Protein AF-A0A8X6Y313-F1 (afdb_monomer_lite)

Foldseek 3Di:
DDDPDDDDPPDDDDPDDDQLQAQPPPRDGDPDFLAFPVRGTHDPVVVVVCVVVVQADPPPRDHRDDPDPPPPPPPDDDDDDDDDDDDDDDDD

pLDDT: mean 72.54, std 16.8, range [43.0, 93.38]

Radius of gyration: 28.09 Å; chains: 1; bounding box: 85×46×59 Å

Sequence (92 aa):
MTDESVQLENVEFVQSCPMQFRCRRCSSLDSSLNRARCGHGFCGRCVNMVRAARFQCPVDSRSVEKKEASMKKNDEWIGNDSQIMTEKKPQL

Secondary structure (DSSP, 8-state):
---------S----SS--GGGB-TTT--B-SS-EE-TTS-EE-HHHHHHHHHTTTB-TTT--B-----------------------------

Organism: NCBI:txid2747483

Structure (mmCIF, N/CA/C/O backbone):
data_AF-A0A8X6Y313-F1
#
_entry.id   AF-A0A8X6Y313-F1
#
loop_
_atom_site.group_PDB
_atom_site.id
_atom_site.type_symbol
_atom_site.label_atom_id
_atom_site.label_alt_id
_atom_site.label_comp_id
_atom_site.label_asym_id
_atom_site.label_entity_id
_atom_site.label_seq_id
_atom_site.pdbx_PDB_ins_code
_atom_site.Cartn_x
_atom_site.Cartn_y
_atom_site.Cartn_z
_atom_site.occupancy
_atom_site.B_iso_or_equiv
_atom_site.auth_seq_id
_atom_site.auth_comp_id
_atom_site.auth_asym_id
_atom_site.auth_atom_id
_atom_site.pdbx_PDB_model_num
ATOM 1 N N . MET A 1 1 ? 0.781 14.373 38.192 1.00 50.53 1 MET A N 1
ATOM 2 C CA . MET A 1 1 ? 0.776 13.583 36.947 1.00 50.53 1 MET A CA 1
ATOM 3 C C . MET A 1 1 ? -0.680 13.464 36.549 1.00 50.53 1 MET A C 1
ATOM 5 O O . MET A 1 1 ? -1.415 12.765 37.228 1.00 50.53 1 MET A O 1
ATOM 9 N N . THR A 1 2 ? -1.133 14.296 35.617 1.00 57.66 2 THR A N 1
ATOM 10 C CA . THR A 1 2 ? -2.528 14.318 35.166 1.00 57.66 2 THR A CA 1
ATOM 11 C C . THR A 1 2 ? -2.745 13.147 34.220 1.00 57.66 2 THR A C 1
ATOM 13 O O . THR A 1 2 ? -2.103 13.068 33.177 1.00 57.66 2 THR A O 1
ATOM 16 N N . ASP A 1 3 ? -3.592 12.218 34.645 1.00 63.41 3 ASP A N 1
ATOM 17 C CA . ASP A 1 3 ? -4.067 11.089 33.856 1.00 63.41 3 ASP A CA 1
ATOM 18 C C . ASP A 1 3 ? -5.036 11.632 32.794 1.00 63.41 3 ASP A C 1
ATOM 20 O O . ASP A 1 3 ? -6.197 11.925 33.080 1.00 63.41 3 ASP A O 1
ATOM 24 N N . GLU A 1 4 ? -4.531 11.892 31.586 1.00 70.75 4 GLU A N 1
ATOM 25 C CA . GLU A 1 4 ? -5.375 12.265 30.449 1.00 70.75 4 GLU A CA 1
ATOM 26 C C . GLU A 1 4 ? -6.094 11.015 29.935 1.00 70.75 4 GLU A C 1
ATOM 28 O O . GLU A 1 4 ? -5.603 10.271 29.084 1.00 70.75 4 GLU A O 1
ATOM 33 N N . SER A 1 5 ? -7.280 10.772 30.481 1.00 73.56 5 SER A N 1
ATOM 34 C CA . SER A 1 5 ? -8.197 9.742 30.009 1.00 73.56 5 SER A CA 1
ATOM 35 C C . SER A 1 5 ? -8.840 10.207 28.701 1.00 73.56 5 SER A C 1
ATOM 37 O O . SER A 1 5 ? -9.698 11.089 28.677 1.00 73.56 5 SER A O 1
ATOM 39 N N . VAL A 1 6 ? -8.415 9.615 27.583 1.00 76.62 6 VAL A N 1
ATOM 40 C CA . VAL A 1 6 ? -9.018 9.866 26.268 1.00 76.62 6 VAL A CA 1
ATOM 41 C C . VAL A 1 6 ? -10.424 9.257 26.250 1.00 76.62 6 VAL A C 1
ATOM 43 O O . VAL A 1 6 ? -10.574 8.037 26.182 1.00 76.62 6 VAL A O 1
ATOM 46 N N . GLN A 1 7 ? -11.461 10.097 26.303 1.00 75.94 7 GLN A N 1
ATOM 47 C CA . GLN A 1 7 ? -12.841 9.662 26.082 1.00 75.94 7 GLN A CA 1
ATOM 48 C C . GLN A 1 7 ? -13.087 9.520 24.575 1.00 75.94 7 GLN A C 1
ATOM 50 O O . GLN A 1 7 ? -13.159 10.503 23.841 1.00 75.94 7 GLN A O 1
ATOM 55 N N . LEU A 1 8 ? -13.153 8.275 24.100 1.00 76.75 8 LEU A N 1
ATOM 56 C CA . LEU A 1 8 ? -13.482 7.947 22.714 1.00 76.75 8 LEU A CA 1
ATOM 57 C C . LEU A 1 8 ? -15.003 7.810 22.578 1.00 76.75 8 LEU A C 1
ATOM 59 O O . LEU A 1 8 ? -15.574 6.766 22.888 1.00 76.75 8 LEU A O 1
ATOM 63 N N . GLU A 1 9 ? -15.656 8.870 22.114 1.00 80.94 9 GLU A N 1
ATOM 64 C CA . GLU A 1 9 ? -17.078 8.863 21.760 1.00 80.94 9 GLU A CA 1
ATOM 65 C C . GLU A 1 9 ? -17.253 8.394 20.299 1.00 80.94 9 GLU A C 1
ATOM 67 O O . GLU A 1 9 ? -16.464 8.760 19.428 1.00 80.94 9 GLU A O 1
ATOM 72 N N . ASN A 1 10 ? -18.296 7.604 20.009 1.00 80.56 10 ASN A N 1
ATOM 73 C CA . ASN A 1 10 ? -18.641 7.090 18.664 1.00 80.56 10 ASN A CA 1
ATOM 74 C C . ASN A 1 10 ? -17.667 6.058 18.057 1.00 80.56 10 ASN A C 1
ATOM 76 O O . ASN A 1 10 ? -17.353 6.100 16.866 1.00 80.56 10 ASN A O 1
ATOM 80 N N . VAL A 1 11 ? -17.200 5.102 18.862 1.00 79.75 11 VAL A N 1
ATOM 81 C CA . VAL A 1 11 ? -16.409 3.955 18.388 1.00 79.75 11 VAL A CA 1
ATOM 82 C C . VAL A 1 11 ? -17.283 2.716 18.264 1.00 79.75 11 VAL A C 1
ATOM 84 O O . VAL A 1 11 ? -17.936 2.306 19.220 1.00 79.75 11 VAL A O 1
ATOM 87 N N . GLU A 1 12 ? -17.230 2.076 17.101 1.00 83.44 12 GLU A N 1
ATOM 88 C CA . GLU A 1 12 ? -17.871 0.788 16.859 1.00 83.44 12 GLU A CA 1
ATOM 89 C C . GLU A 1 12 ? -16.818 -0.270 16.532 1.00 83.44 12 GLU A C 1
ATOM 91 O O . GLU A 1 12 ? -15.847 -0.023 15.807 1.00 83.44 12 GLU A O 1
ATOM 96 N N . PHE A 1 13 ? -17.016 -1.482 17.051 1.00 83.44 13 PHE A N 1
ATOM 97 C CA . PHE A 1 13 ? -16.206 -2.622 16.645 1.00 83.44 13 PHE A CA 1
ATOM 98 C C . PHE A 1 13 ? -16.554 -3.005 15.210 1.00 83.44 13 PHE A C 1
ATOM 100 O O . PHE A 1 13 ? -17.663 -3.443 14.908 1.00 83.44 13 PHE A O 1
ATOM 107 N N . VAL A 1 14 ? -15.578 -2.885 14.316 1.00 83.44 14 VAL A N 1
ATOM 108 C CA . VAL A 1 14 ? -15.725 -3.344 12.936 1.00 83.44 14 VAL A CA 1
ATOM 109 C C . VAL A 1 14 ? -15.479 -4.851 12.850 1.00 83.44 14 VAL A C 1
ATOM 111 O O . VAL A 1 14 ? -14.462 -5.350 13.327 1.00 83.44 14 VAL A O 1
ATOM 114 N N . GLN A 1 15 ? -16.380 -5.588 12.191 1.00 82.88 15 GLN A N 1
ATOM 115 C CA . GLN A 1 15 ? -16.210 -7.036 11.974 1.00 82.88 15 GLN A CA 1
ATOM 116 C C . GLN A 1 15 ? -15.015 -7.363 11.067 1.00 82.88 15 GLN A C 1
ATOM 118 O O . GLN A 1 15 ? -14.407 -8.426 11.171 1.00 82.88 15 GLN A O 1
ATOM 123 N N . SER A 1 16 ? -14.655 -6.440 10.172 1.00 85.25 16 SER A N 1
ATOM 124 C CA . SER A 1 16 ? -13.502 -6.578 9.287 1.00 85.25 16 SER A CA 1
ATOM 125 C C . SER A 1 16 ? -12.739 -5.267 9.200 1.00 85.25 16 SER A C 1
ATOM 127 O O . SER A 1 16 ? -13.334 -4.207 9.013 1.00 85.25 16 SER A O 1
ATOM 129 N N . CYS A 1 17 ? -11.412 -5.336 9.292 1.00 82.06 17 CYS A N 1
ATOM 130 C CA . CYS A 1 17 ? -1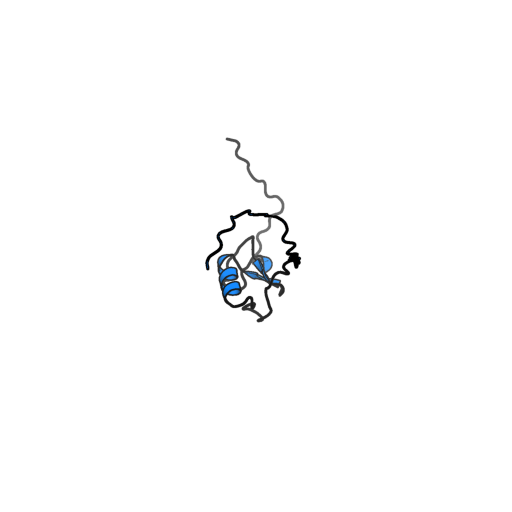0.586 -4.141 9.176 1.00 82.06 17 CYS A CA 1
ATOM 131 C C . CYS A 1 17 ? -10.599 -3.602 7.729 1.00 82.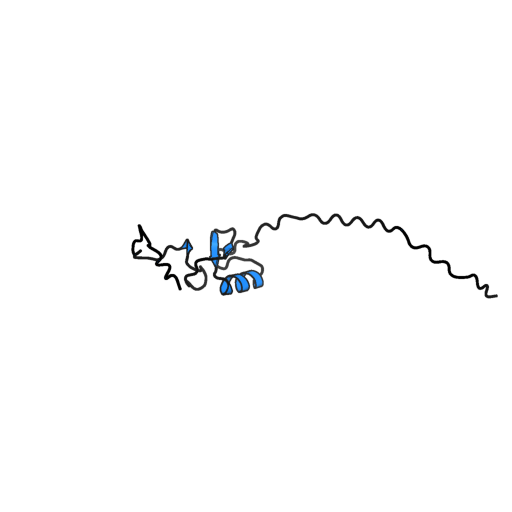06 17 CYS A C 1
ATOM 133 O O . CYS A 1 17 ? -10.267 -4.370 6.813 1.00 82.06 17 CYS A O 1
ATOM 135 N N . PRO A 1 18 ? -10.915 -2.307 7.513 1.00 84.50 18 PRO A N 1
ATOM 136 C CA . PRO A 1 18 ? -10.959 -1.709 6.185 1.00 84.50 18 PRO A CA 1
ATOM 137 C C . PRO A 1 18 ? -9.640 -1.861 5.423 1.00 84.50 18 PRO A C 1
ATOM 139 O O . PRO A 1 18 ? -8.547 -1.700 5.971 1.00 84.50 18 PRO A O 1
ATOM 142 N N . MET A 1 19 ? -9.733 -2.115 4.116 1.00 84.69 19 MET A N 1
ATOM 143 C CA . MET A 1 19 ? -8.558 -2.361 3.271 1.00 84.69 19 MET A CA 1
ATOM 144 C C . MET A 1 19 ? -7.589 -1.179 3.220 1.00 84.69 19 MET A C 1
ATOM 146 O O . MET A 1 19 ? -6.398 -1.372 2.987 1.00 84.69 19 MET A O 1
ATOM 150 N N . GLN A 1 20 ? -8.073 0.039 3.469 1.00 86.31 20 GLN A N 1
ATOM 151 C CA . GLN A 1 20 ? -7.239 1.236 3.501 1.00 86.31 20 GLN A CA 1
ATOM 152 C C . GLN A 1 20 ? -6.184 1.235 4.617 1.00 86.31 20 GLN A C 1
ATOM 154 O O . GLN A 1 20 ? -5.249 2.020 4.504 1.00 86.31 20 GLN A O 1
ATOM 159 N N . PHE A 1 21 ? -6.309 0.373 5.630 1.00 88.88 21 PHE A N 1
ATOM 160 C CA . PHE A 1 21 ? -5.350 0.218 6.732 1.00 88.88 21 PHE A CA 1
ATOM 161 C C . PHE A 1 21 ? -4.513 -1.063 6.618 1.00 88.88 21 PHE A C 1
ATOM 163 O O . PHE A 1 21 ? -3.663 -1.330 7.465 1.00 88.88 21 PHE A O 1
ATOM 170 N N . ARG A 1 22 ? -4.730 -1.866 5.565 1.00 92.56 22 ARG A N 1
ATOM 171 C CA . ARG A 1 22 ? -4.001 -3.116 5.323 1.00 92.56 22 ARG A CA 1
ATOM 172 C C . ARG A 1 22 ? -2.921 -2.960 4.264 1.00 92.56 22 ARG A C 1
ATOM 174 O O . ARG A 1 22 ? -3.178 -2.532 3.138 1.00 92.56 22 ARG A O 1
ATOM 181 N N . CYS A 1 23 ? -1.717 -3.413 4.593 1.00 92.69 23 CYS A N 1
ATOM 182 C CA . CYS A 1 23 ? -0.643 -3.554 3.620 1.00 92.69 23 CYS A CA 1
ATOM 183 C C . CYS A 1 23 ? -1.032 -4.573 2.538 1.00 92.69 23 CYS A C 1
ATOM 185 O O . CYS A 1 23 ? -1.345 -5.723 2.838 1.00 92.69 23 CYS A O 1
ATOM 187 N N . ARG A 1 24 ? -0.934 -4.193 1.261 1.00 91.12 24 ARG A N 1
ATOM 188 C CA . ARG A 1 24 ? -1.297 -5.070 0.131 1.00 91.12 24 ARG A CA 1
ATOM 189 C C . ARG A 1 24 ? -0.305 -6.200 -0.133 1.00 91.12 24 ARG A C 1
ATOM 191 O O . ARG A 1 24 ? -0.594 -7.076 -0.938 1.00 91.12 24 ARG A O 1
ATOM 198 N N . ARG A 1 25 ? 0.853 -6.184 0.532 1.00 89.56 25 ARG A N 1
ATOM 199 C CA . ARG A 1 25 ? 1.880 -7.223 0.397 1.00 89.56 25 ARG A CA 1
ATOM 200 C C . ARG A 1 25 ? 1.843 -8.254 1.522 1.00 89.56 25 ARG A C 1
ATOM 202 O O . ARG A 1 25 ? 1.932 -9.437 1.234 1.00 89.56 25 ARG A O 1
ATOM 209 N N . CYS A 1 26 ? 1.759 -7.814 2.777 1.00 92.44 26 CYS A N 1
ATOM 210 C CA . CYS A 1 26 ? 1.854 -8.696 3.949 1.00 92.44 26 CYS A CA 1
ATOM 211 C C . CYS A 1 26 ? 0.594 -8.713 4.826 1.00 92.44 26 CYS A C 1
ATOM 213 O O . CYS A 1 26 ? 0.603 -9.351 5.872 1.00 92.44 26 CYS A O 1
ATOM 215 N N . SER A 1 27 ? -0.467 -7.994 4.444 1.00 91.75 27 SER A N 1
ATOM 216 C CA . SER A 1 27 ? -1.732 -7.891 5.189 1.00 91.75 27 SER A CA 1
ATOM 217 C C . SER A 1 27 ? -1.632 -7.295 6.599 1.00 91.75 27 SER A C 1
ATOM 219 O O . SER A 1 27 ? -2.641 -7.252 7.301 1.00 91.75 27 SER A O 1
ATOM 221 N N . SER A 1 28 ? -0.459 -6.792 7.005 1.00 92.12 28 SER A N 1
ATOM 222 C CA . SER A 1 28 ? -0.274 -6.127 8.297 1.00 92.12 28 SER A CA 1
ATOM 223 C C . SER A 1 28 ? -1.101 -4.845 8.390 1.00 92.12 28 SER A C 1
ATOM 225 O O . SER A 1 28 ? -1.287 -4.147 7.386 1.00 92.12 28 SER A O 1
ATOM 227 N N . LEU A 1 29 ? -1.548 -4.530 9.605 1.00 90.38 29 LEU A N 1
ATOM 228 C CA . LEU A 1 29 ? -2.230 -3.280 9.922 1.00 90.38 29 LEU A CA 1
ATOM 229 C C . LEU A 1 29 ? -1.217 -2.184 10.224 1.00 90.38 29 LEU A C 1
ATOM 231 O O . LEU A 1 29 ? -0.253 -2.410 10.951 1.00 90.38 29 LEU A O 1
ATOM 235 N N . ASP A 1 30 ? -1.436 -1.014 9.642 1.00 88.56 30 ASP A N 1
ATOM 236 C CA . ASP A 1 30 ? -0.615 0.171 9.864 1.00 88.56 30 ASP A CA 1
ATOM 237 C C . ASP A 1 30 ? -1.499 1.408 9.667 1.00 88.56 30 ASP A C 1
ATOM 239 O O . ASP A 1 30 ? -2.258 1.490 8.694 1.00 88.56 30 ASP A O 1
ATOM 243 N N . SER A 1 31 ? -1.415 2.367 10.587 1.00 79.69 31 SER A N 1
ATOM 244 C CA . SER A 1 31 ? -2.131 3.642 10.478 1.00 79.69 31 SER A CA 1
ATOM 245 C C . SER A 1 31 ? -1.560 4.526 9.361 1.00 79.69 31 SER A C 1
ATOM 247 O O . SER A 1 31 ? -2.246 5.421 8.871 1.00 79.69 31 SER A O 1
ATOM 249 N N . SER A 1 32 ? -0.331 4.247 8.910 1.00 85.69 32 SER A N 1
ATOM 250 C CA . SER A 1 32 ? 0.457 5.088 8.006 1.00 85.69 32 SER A CA 1
ATOM 251 C C . SER A 1 32 ? 0.971 4.336 6.768 1.00 85.69 32 SER A C 1
ATOM 253 O O . SER A 1 32 ? 2.163 4.287 6.459 1.00 85.69 32 SER A O 1
ATOM 255 N N . LEU A 1 33 ? 0.059 3.745 5.991 1.00 90.69 33 LEU A N 1
ATOM 256 C CA . LEU A 1 33 ? 0.447 3.095 4.735 1.00 90.69 33 LEU A CA 1
ATOM 257 C C . LEU A 1 33 ? 0.992 4.090 3.700 1.00 90.69 33 LEU A C 1
ATOM 259 O O . LEU A 1 33 ? 0.373 5.102 3.369 1.00 90.69 33 LEU A O 1
ATOM 263 N N . ASN A 1 34 ? 2.106 3.718 3.074 1.00 89.25 34 ASN A N 1
ATOM 264 C CA . ASN A 1 34 ? 2.643 4.398 1.905 1.00 89.25 34 ASN A CA 1
ATOM 265 C C . ASN A 1 34 ? 1.831 3.984 0.674 1.00 89.25 34 ASN A C 1
ATOM 267 O O . ASN A 1 34 ? 1.898 2.828 0.246 1.00 89.25 34 ASN A O 1
ATOM 271 N N . ARG A 1 35 ? 1.058 4.913 0.105 1.00 86.19 35 ARG A N 1
ATOM 272 C CA . ARG A 1 35 ? 0.220 4.647 -1.071 1.00 86.19 35 ARG A CA 1
ATOM 273 C C . ARG A 1 35 ? 0.959 4.920 -2.375 1.00 86.19 35 ARG A C 1
ATOM 275 O O . ARG A 1 35 ? 1.499 6.004 -2.583 1.00 86.19 35 ARG A O 1
ATOM 282 N N . ALA A 1 36 ? 0.927 3.934 -3.261 1.00 82.38 36 ALA A N 1
ATOM 283 C CA . ALA A 1 36 ? 1.317 4.067 -4.655 1.00 82.38 36 ALA A CA 1
ATOM 284 C C . ALA A 1 36 ? 0.262 4.847 -5.459 1.00 82.38 36 ALA A C 1
ATOM 286 O O . ALA A 1 36 ? -0.900 4.926 -5.057 1.00 82.38 36 ALA A O 1
ATOM 287 N N . ARG A 1 37 ? 0.628 5.346 -6.651 1.00 78.88 37 ARG A N 1
ATOM 288 C CA . ARG A 1 37 ? -0.323 6.014 -7.565 1.00 78.88 37 ARG A CA 1
ATOM 289 C C . ARG A 1 37 ? -1.482 5.123 -8.004 1.00 78.88 37 ARG A C 1
ATOM 291 O O . ARG A 1 37 ? -2.558 5.628 -8.291 1.00 78.88 37 ARG A O 1
ATOM 298 N N . CYS A 1 38 ? -1.283 3.809 -8.030 1.00 83.19 38 CYS A N 1
ATOM 299 C CA . CYS A 1 38 ? -2.348 2.850 -8.307 1.00 83.19 38 CYS A CA 1
ATOM 300 C C . CYS A 1 38 ? -3.345 2.662 -7.149 1.00 83.19 38 CYS A C 1
ATOM 302 O O . CYS A 1 38 ? -4.271 1.870 -7.271 1.00 83.19 38 CYS A O 1
ATOM 304 N N . GLY A 1 39 ? -3.171 3.365 -6.024 1.00 84.75 39 GLY A N 1
ATOM 305 C CA . GLY A 1 39 ? -4.065 3.311 -4.862 1.00 84.75 39 GLY A CA 1
ATOM 306 C C . GLY A 1 39 ? -3.698 2.241 -3.828 1.00 84.75 39 GLY A C 1
ATOM 307 O O . GLY A 1 39 ? -4.237 2.246 -2.719 1.00 84.75 39 GLY A O 1
ATOM 308 N N . HIS A 1 40 ? -2.745 1.358 -4.140 1.00 89.31 40 HIS A N 1
ATOM 309 C CA . HIS A 1 40 ? -2.284 0.303 -3.238 1.00 89.31 40 HIS A CA 1
ATOM 310 C C . HIS A 1 40 ? -1.381 0.839 -2.117 1.00 89.31 40 HIS A C 1
ATOM 312 O O . HIS A 1 40 ? -0.410 1.549 -2.376 1.00 89.31 40 HIS A O 1
ATOM 318 N N . GLY A 1 41 ? -1.702 0.484 -0.867 1.00 90.69 41 GLY A N 1
ATOM 319 C CA . GLY A 1 41 ? -0.945 0.865 0.328 1.00 90.69 41 GLY A CA 1
ATOM 320 C C . GLY A 1 41 ? 0.027 -0.218 0.802 1.00 90.69 41 GLY A C 1
ATOM 321 O O . GLY A 1 41 ? -0.315 -1.403 0.825 1.00 90.69 41 GLY A O 1
ATOM 322 N N . PHE A 1 42 ? 1.224 0.193 1.225 1.00 92.44 42 PHE A N 1
ATOM 323 C CA . PHE A 1 42 ? 2.275 -0.679 1.758 1.00 92.44 42 PHE A CA 1
ATOM 324 C C . PHE A 1 42 ? 2.802 -0.149 3.096 1.00 92.44 42 PHE A C 1
ATOM 326 O O . PHE A 1 42 ? 2.992 1.057 3.253 1.00 92.44 42 PHE A O 1
ATOM 333 N N . CYS A 1 43 ? 3.069 -1.037 4.055 1.00 93.38 43 CYS A N 1
ATOM 334 C CA . CYS A 1 43 ? 3.723 -0.650 5.310 1.00 93.38 43 CYS A CA 1
ATOM 335 C C . CYS A 1 43 ? 5.178 -0.214 5.062 1.00 93.38 43 CYS A C 1
ATOM 337 O O . CYS A 1 43 ? 5.751 -0.509 4.006 1.00 93.38 43 CYS A O 1
ATOM 339 N N . GLY A 1 44 ? 5.799 0.446 6.045 1.00 89.69 44 GLY A N 1
ATOM 340 C CA . GLY A 1 44 ? 7.162 0.988 5.923 1.00 89.69 44 GLY A CA 1
ATOM 341 C C . GLY A 1 44 ? 8.218 -0.041 5.489 1.00 89.69 44 GLY A C 1
ATOM 342 O O . GLY A 1 44 ? 9.106 0.263 4.694 1.00 89.69 44 GLY A O 1
ATOM 343 N N . ARG A 1 45 ? 8.090 -1.301 5.923 1.00 90.69 45 ARG A N 1
ATOM 344 C CA . ARG A 1 45 ? 9.001 -2.378 5.502 1.00 90.69 45 ARG A CA 1
ATOM 345 C C . ARG A 1 45 ? 8.755 -2.810 4.053 1.00 90.69 45 ARG A C 1
ATOM 347 O O . ARG A 1 45 ? 9.699 -2.976 3.285 1.00 90.69 45 ARG A O 1
ATOM 354 N N . CYS A 1 46 ? 7.492 -2.978 3.661 1.00 90.75 46 CYS A N 1
ATOM 355 C CA . CYS A 1 46 ? 7.145 -3.445 2.319 1.00 90.75 46 CYS A CA 1
ATOM 356 C C . CYS A 1 46 ? 7.364 -2.386 1.241 1.00 90.75 46 CYS A C 1
ATOM 358 O O . CYS A 1 46 ? 7.774 -2.742 0.139 1.00 90.75 46 CYS A O 1
ATOM 360 N N . VAL A 1 47 ? 7.150 -1.102 1.541 1.00 88.44 47 VAL A N 1
ATOM 361 C CA . VAL A 1 47 ? 7.379 -0.038 0.554 1.00 88.44 47 VAL A CA 1
ATOM 362 C C . VAL A 1 47 ? 8.850 0.042 0.143 1.00 88.44 47 VAL A C 1
ATOM 364 O O . VAL A 1 47 ? 9.131 0.232 -1.035 1.00 88.44 47 VAL A O 1
ATOM 367 N N . ASN A 1 48 ? 9.793 -0.180 1.062 1.00 87.69 48 ASN A N 1
ATOM 368 C CA . ASN A 1 48 ? 11.221 -0.156 0.739 1.00 87.69 48 ASN A CA 1
ATOM 369 C C . ASN A 1 48 ? 11.608 -1.271 -0.243 1.00 87.69 48 ASN A C 1
ATOM 371 O O . ASN A 1 48 ? 12.370 -1.025 -1.174 1.00 87.69 48 ASN A O 1
ATOM 375 N N . MET A 1 49 ? 11.013 -2.461 -0.108 1.00 85.31 49 MET A N 1
ATOM 376 C CA . MET A 1 49 ? 11.203 -3.547 -1.077 1.00 85.31 49 MET A CA 1
ATOM 377 C C . MET A 1 49 ? 10.634 -3.190 -2.455 1.00 85.31 49 MET A C 1
ATOM 379 O O . MET A 1 49 ? 11.274 -3.434 -3.473 1.00 85.31 49 MET A O 1
ATOM 383 N N . VAL A 1 50 ? 9.451 -2.569 -2.494 1.00 81.38 50 VAL A N 1
ATOM 384 C CA . VAL A 1 50 ? 8.825 -2.116 -3.748 1.00 81.38 50 VAL A CA 1
ATOM 385 C C . VAL A 1 50 ? 9.677 -1.043 -4.438 1.00 81.38 50 VAL A C 1
ATOM 387 O O . VAL A 1 50 ? 9.851 -1.075 -5.654 1.00 81.38 50 VAL A O 1
ATOM 390 N N . ARG A 1 51 ? 10.255 -0.110 -3.672 1.00 81.31 51 ARG A N 1
ATOM 391 C CA . ARG A 1 51 ? 11.165 0.921 -4.196 1.00 81.31 51 ARG A CA 1
ATOM 392 C C . ARG A 1 51 ? 12.442 0.312 -4.774 1.00 81.31 51 ARG A C 1
ATOM 394 O O . ARG A 1 51 ? 12.833 0.681 -5.876 1.00 81.31 51 ARG A O 1
ATOM 401 N N . ALA A 1 52 ? 13.036 -0.664 -4.082 1.00 79.94 52 ALA A N 1
ATOM 402 C CA . ALA A 1 52 ? 14.210 -1.389 -4.571 1.00 79.94 52 ALA A CA 1
ATOM 403 C C . ALA A 1 52 ? 13.934 -2.134 -5.895 1.00 79.94 52 ALA A C 1
ATOM 405 O O . ALA A 1 52 ? 14.811 -2.226 -6.750 1.00 79.94 52 ALA A O 1
ATOM 406 N N . ALA A 1 53 ? 12.698 -2.592 -6.114 1.00 76.50 53 ALA A N 1
ATOM 407 C CA . ALA A 1 53 ? 12.253 -3.255 -7.340 1.00 76.50 53 ALA A CA 1
ATOM 408 C C . ALA A 1 53 ? 11.837 -2.283 -8.472 1.00 76.50 53 ALA A C 1
ATOM 410 O O . ALA A 1 53 ? 10.919 -2.578 -9.236 1.00 76.50 53 ALA A O 1
ATOM 411 N N . ARG A 1 54 ? 12.496 -1.120 -8.600 1.00 73.75 54 ARG A N 1
ATOM 412 C CA . ARG A 1 54 ? 12.212 -0.091 -9.630 1.00 73.75 54 ARG A CA 1
ATOM 413 C C . ARG A 1 54 ? 10.791 0.476 -9.584 1.00 73.75 54 ARG A C 1
ATOM 415 O O . ARG A 1 54 ? 10.202 0.770 -10.621 1.00 73.75 54 ARG A O 1
ATOM 422 N N . PHE A 1 55 ? 10.238 0.648 -8.385 1.00 71.88 55 PHE A N 1
ATOM 423 C CA . PHE A 1 55 ? 8.961 1.336 -8.194 1.00 71.88 55 PHE A CA 1
ATOM 424 C C . PHE A 1 55 ? 7.771 0.698 -8.939 1.00 71.88 55 PHE A C 1
ATOM 426 O O . PHE A 1 55 ? 6.818 1.399 -9.260 1.00 71.88 55 PHE A O 1
ATOM 433 N N . GLN A 1 56 ? 7.762 -0.611 -9.197 1.00 80.31 56 GLN A N 1
ATOM 434 C CA . GLN A 1 56 ? 6.570 -1.283 -9.728 1.00 80.31 56 GLN A CA 1
ATOM 435 C C . GLN A 1 56 ? 5.724 -1.870 -8.603 1.00 80.31 56 GLN A C 1
ATOM 437 O O . GLN A 1 56 ? 6.218 -2.588 -7.734 1.00 80.31 56 GLN A O 1
ATOM 442 N N . CYS A 1 57 ? 4.427 -1.578 -8.620 1.00 82.81 57 CYS A N 1
ATOM 443 C CA . CYS A 1 57 ? 3.488 -2.131 -7.664 1.00 82.81 57 CYS A CA 1
ATOM 444 C C . CYS A 1 57 ? 3.402 -3.658 -7.839 1.00 82.81 57 CYS A C 1
ATOM 446 O O . CYS A 1 57 ? 3.036 -4.120 -8.914 1.00 82.81 57 CYS A O 1
ATOM 448 N N . PRO A 1 58 ? 3.637 -4.467 -6.795 1.00 81.62 58 PRO A N 1
ATOM 449 C CA . PRO A 1 58 ? 3.585 -5.926 -6.899 1.00 81.62 58 PRO A CA 1
ATOM 450 C C . PRO A 1 58 ? 2.163 -6.492 -7.057 1.00 81.62 58 PRO A C 1
ATOM 452 O O . PRO A 1 58 ? 2.009 -7.707 -7.111 1.00 81.62 58 PRO A O 1
ATOM 455 N N 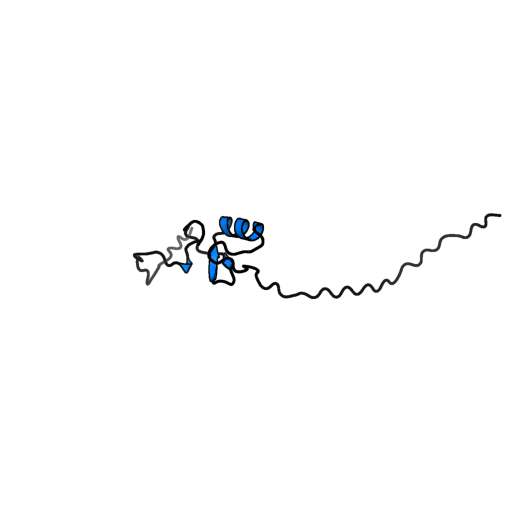. VAL A 1 59 ? 1.127 -5.644 -7.052 1.00 80.50 59 VAL A N 1
ATOM 456 C CA . VAL A 1 59 ? -0.280 -6.061 -7.181 1.00 80.50 59 VAL A CA 1
ATOM 457 C C . VAL A 1 59 ? -0.767 -5.960 -8.627 1.00 80.50 59 VAL A C 1
ATOM 459 O O . VAL A 1 59 ? -1.512 -6.819 -9.078 1.00 80.50 59 VAL A O 1
ATOM 462 N N . ASP A 1 60 ? -0.372 -4.904 -9.340 1.00 82.88 60 ASP A N 1
ATOM 463 C CA . ASP A 1 60 ? -0.882 -4.568 -10.677 1.00 82.88 60 ASP A CA 1
ATOM 464 C C . ASP A 1 60 ? 0.205 -4.065 -11.646 1.00 82.88 60 ASP A C 1
ATOM 466 O O . ASP A 1 60 ? -0.110 -3.560 -12.721 1.00 82.88 60 ASP A O 1
ATOM 470 N N . SER A 1 61 ? 1.480 -4.170 -11.259 1.00 78.88 61 SER A N 1
ATOM 471 C CA . SER A 1 61 ? 2.677 -3.771 -12.019 1.00 78.88 61 SER A CA 1
ATOM 472 C C . SER A 1 61 ? 2.732 -2.301 -12.458 1.00 78.88 61 SER A C 1
ATOM 474 O O . SER A 1 61 ? 3.595 -1.914 -13.245 1.00 78.88 61 SER A O 1
ATOM 476 N N . ARG A 1 62 ? 1.854 -1.438 -11.929 1.00 78.00 62 ARG A N 1
ATOM 477 C CA . ARG A 1 62 ? 1.853 0.004 -12.226 1.00 78.00 62 ARG A CA 1
ATOM 478 C C . ARG A 1 62 ? 2.954 0.730 -11.452 1.00 78.00 62 ARG A C 1
ATOM 480 O O . ARG A 1 62 ? 3.282 0.347 -10.329 1.00 78.00 62 ARG A O 1
ATOM 487 N N . SER A 1 63 ? 3.492 1.810 -12.022 1.00 70.19 63 SER A N 1
ATOM 488 C CA . SER A 1 63 ? 4.523 2.622 -11.359 1.00 70.19 63 SER A CA 1
ATOM 489 C C . SER A 1 63 ? 4.002 3.273 -10.065 1.00 70.19 63 SER A C 1
ATOM 491 O O . SER A 1 63 ? 2.886 3.800 -10.017 1.00 70.19 63 SER A O 1
ATOM 493 N N . VAL A 1 64 ? 4.817 3.245 -9.007 1.00 66.69 64 VAL A N 1
ATOM 494 C CA . VAL A 1 64 ? 4.537 3.814 -7.677 1.00 66.69 64 VAL A CA 1
ATOM 495 C C . VAL A 1 64 ? 5.234 5.158 -7.445 1.00 66.69 64 VAL A C 1
ATOM 497 O O . VAL A 1 64 ? 5.165 5.697 -6.342 1.00 66.69 64 VAL A O 1
ATOM 500 N N . GLU A 1 65 ? 5.898 5.705 -8.464 1.00 62.91 65 GLU A N 1
ATOM 501 C CA . GLU A 1 65 ?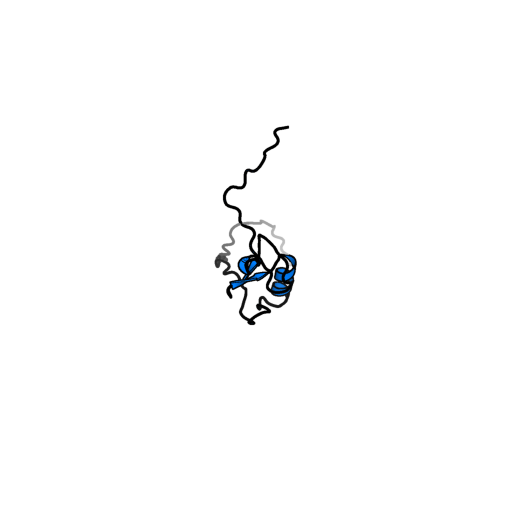 6.698 6.926 -8.369 1.00 62.91 65 GLU A CA 1
ATOM 502 C C . GLU A 1 65 ? 5.846 8.115 -7.891 1.00 62.91 65 GLU A C 1
ATOM 504 O O . GLU A 1 65 ? 4.866 8.519 -8.527 1.00 62.91 65 GLU A O 1
ATOM 509 N N . LYS A 1 66 ? 6.184 8.694 -6.735 1.00 55.12 66 LYS A N 1
ATOM 510 C CA . LYS A 1 66 ? 5.550 9.933 -6.266 1.00 55.12 66 LYS A CA 1
ATOM 511 C C . LYS A 1 66 ? 5.996 11.043 -7.218 1.00 55.12 66 LYS A C 1
ATOM 513 O O . LYS A 1 66 ? 7.147 11.057 -7.627 1.00 55.12 66 LYS A O 1
ATOM 518 N N . LYS A 1 67 ? 5.084 11.917 -7.652 1.00 48.16 67 LYS A N 1
ATOM 519 C CA . LYS A 1 67 ? 5.432 13.046 -8.528 1.00 48.16 67 LYS A CA 1
ATOM 520 C C . LYS A 1 67 ? 6.367 13.946 -7.719 1.00 48.16 67 LYS A C 1
ATOM 522 O O . LYS A 1 67 ? 5.889 14.703 -6.881 1.00 48.16 67 LYS A O 1
ATOM 527 N N . GLU A 1 68 ? 7.676 13.791 -7.880 1.00 47.09 68 GLU A N 1
ATOM 528 C CA . GLU A 1 68 ? 8.602 14.792 -7.377 1.00 47.09 68 GLU A CA 1
ATOM 529 C C . GLU A 1 68 ? 8.288 16.063 -8.159 1.00 47.09 68 GLU A C 1
ATOM 531 O O . GLU A 1 68 ? 8.206 16.048 -9.392 1.00 47.09 68 GLU A O 1
ATOM 536 N N . ALA A 1 69 ? 7.975 17.140 -7.440 1.00 49.34 69 ALA A N 1
ATOM 537 C CA . ALA A 1 69 ? 7.912 18.452 -8.049 1.00 49.34 69 ALA A CA 1
ATOM 538 C C . ALA A 1 69 ? 9.269 18.663 -8.725 1.00 49.34 69 ALA A C 1
ATOM 540 O O . ALA A 1 69 ? 10.292 18.684 -8.047 1.00 49.34 69 ALA A O 1
ATOM 541 N N . SER A 1 70 ? 9.282 18.720 -10.057 1.00 44.06 70 SER A N 1
ATOM 542 C CA . SER A 1 70 ? 10.481 18.978 -10.842 1.00 44.06 70 SER A CA 1
ATOM 543 C C . SER A 1 70 ? 11.035 20.345 -10.451 1.00 44.06 70 SER A C 1
ATOM 545 O O . SER A 1 70 ? 10.651 21.371 -11.008 1.00 44.06 70 SER A O 1
ATOM 547 N N . MET A 1 71 ? 11.921 20.366 -9.461 1.00 43.00 71 MET A N 1
ATOM 548 C CA . MET A 1 71 ? 12.757 21.509 -9.152 1.00 43.00 71 MET A CA 1
ATOM 549 C C . MET A 1 71 ? 13.805 21.542 -10.264 1.00 43.00 71 MET A C 1
ATOM 551 O O . MET A 1 71 ? 14.783 20.797 -10.243 1.00 43.00 71 MET A O 1
ATOM 555 N N . LYS A 1 72 ? 13.535 22.329 -11.309 1.00 44.03 72 LYS A N 1
ATOM 556 C CA . LYS A 1 72 ? 14.528 22.650 -12.335 1.00 44.03 72 LYS A CA 1
ATOM 557 C C . LYS A 1 72 ? 15.702 23.325 -11.620 1.00 44.03 72 LYS A C 1
ATOM 559 O O . LYS A 1 72 ? 15.576 24.471 -11.197 1.00 44.03 72 LYS A O 1
ATOM 564 N N . LYS A 1 73 ? 16.816 22.613 -11.438 1.00 44.56 73 LYS A N 1
ATOM 565 C CA . LYS A 1 73 ? 18.111 23.255 -11.203 1.00 44.56 73 LYS A CA 1
ATOM 566 C C . LYS A 1 73 ? 18.468 23.961 -12.506 1.00 44.56 73 LYS A C 1
ATOM 568 O O . LYS A 1 73 ? 18.725 23.300 -13.505 1.00 44.56 73 LYS A O 1
ATOM 573 N N . ASN A 1 74 ? 18.394 25.286 -12.507 1.00 45.16 74 ASN A N 1
ATOM 574 C CA . ASN A 1 74 ? 19.097 26.072 -13.506 1.00 45.16 74 ASN A CA 1
ATOM 575 C C . ASN A 1 74 ? 20.570 26.056 -13.088 1.00 45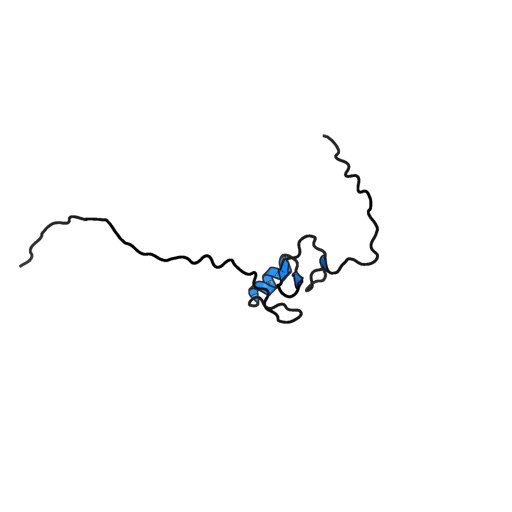.16 74 ASN A C 1
ATOM 577 O O . ASN A 1 74 ? 20.953 26.746 -12.145 1.00 45.16 74 ASN A O 1
ATOM 581 N N . ASP A 1 75 ? 21.361 25.208 -13.737 1.00 53.53 75 ASP A N 1
ATOM 582 C CA . ASP A 1 75 ? 22.815 25.317 -13.734 1.00 53.53 75 ASP A CA 1
ATOM 583 C C . ASP A 1 75 ? 23.194 26.559 -14.552 1.00 53.53 75 ASP A C 1
ATOM 585 O O . ASP A 1 75 ? 23.337 26.490 -15.771 1.00 53.53 75 ASP A O 1
ATOM 589 N N . GLU A 1 76 ? 23.323 27.710 -13.891 1.00 43.47 76 GLU A N 1
ATOM 590 C CA . GLU A 1 76 ? 23.971 28.885 -14.476 1.00 43.47 76 GLU A CA 1
ATOM 591 C C . GLU A 1 76 ? 25.339 29.066 -13.811 1.00 43.47 76 GLU A C 1
ATOM 593 O O . GLU A 1 76 ? 25.497 29.666 -12.749 1.00 43.47 76 GLU A O 1
ATOM 598 N N . TRP A 1 77 ? 26.338 28.445 -14.438 1.00 46.91 77 TRP A N 1
ATOM 599 C CA . TRP A 1 77 ? 27.753 28.715 -14.220 1.00 46.91 77 TRP A CA 1
ATOM 600 C C . TRP A 1 77 ? 28.061 30.101 -14.804 1.00 46.91 77 TRP A C 1
ATOM 602 O O . TRP A 1 77 ? 28.308 30.234 -16.001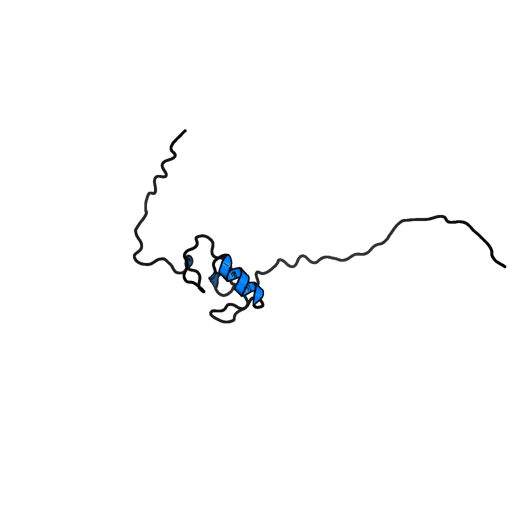 1.00 46.91 77 TRP A O 1
ATOM 612 N N . ILE A 1 78 ? 28.059 31.138 -13.968 1.00 50.12 78 ILE A N 1
ATOM 613 C CA . ILE A 1 78 ? 28.776 32.384 -14.262 1.00 50.12 78 ILE A CA 1
ATOM 614 C C . ILE A 1 78 ? 29.933 32.450 -13.278 1.00 50.12 78 ILE A C 1
ATOM 616 O O . ILE A 1 78 ? 29.799 32.893 -12.140 1.00 50.12 78 ILE A O 1
ATOM 620 N N . GLY A 1 79 ? 31.071 31.924 -13.727 1.00 44.25 79 GLY A N 1
ATOM 621 C CA . GLY A 1 79 ? 32.343 32.151 -13.067 1.00 44.25 79 GLY A CA 1
ATOM 622 C C . GLY A 1 79 ? 32.704 33.622 -13.186 1.00 44.25 79 GLY A C 1
ATOM 623 O O . GLY A 1 79 ? 32.758 34.149 -14.293 1.00 44.25 79 GLY A O 1
ATOM 624 N N . ASN A 1 80 ? 32.956 34.259 -12.050 1.00 48.03 80 ASN A N 1
ATOM 625 C CA . ASN A 1 80 ? 33.745 35.475 -11.978 1.00 48.03 80 ASN A CA 1
ATOM 626 C C . ASN A 1 80 ? 34.540 35.495 -10.673 1.00 48.03 80 ASN A C 1
ATOM 628 O O . ASN A 1 80 ? 34.065 35.066 -9.624 1.00 48.03 80 ASN A O 1
ATOM 632 N N . ASP A 1 81 ? 35.751 36.021 -10.828 1.00 49.19 81 ASP A N 1
ATOM 633 C CA . ASP A 1 81 ? 36.719 36.446 -9.823 1.00 49.19 81 ASP A CA 1
ATOM 634 C C . ASP A 1 81 ? 37.574 35.379 -9.131 1.00 49.19 81 ASP A C 1
ATOM 636 O O . ASP A 1 81 ? 37.213 34.790 -8.116 1.00 49.19 81 ASP A O 1
ATOM 640 N N . SER A 1 82 ? 38.819 35.259 -9.610 1.00 46.62 82 SER A N 1
ATOM 641 C CA . SER A 1 82 ? 39.988 35.531 -8.760 1.00 46.62 82 SER A CA 1
ATOM 642 C C . SER A 1 82 ? 41.241 35.769 -9.603 1.00 46.62 82 SER A C 1
ATOM 644 O O . SER A 1 82 ? 41.870 34.861 -10.141 1.00 46.62 82 SER A O 1
ATOM 646 N N . GLN A 1 83 ? 41.591 37.046 -9.689 1.00 54.16 83 GLN A N 1
ATOM 647 C CA . GLN A 1 83 ? 42.885 37.576 -10.085 1.00 54.16 83 GLN A CA 1
ATOM 648 C C . GLN A 1 83 ? 43.974 37.007 -9.157 1.00 54.16 83 GLN A C 1
ATOM 650 O O . GLN A 1 83 ? 44.033 37.354 -7.981 1.00 54.16 83 GLN A O 1
ATOM 655 N N . ILE A 1 84 ? 44.842 36.135 -9.676 1.00 54.31 84 ILE A N 1
ATOM 656 C CA . ILE A 1 84 ? 46.056 35.687 -8.981 1.00 54.31 84 ILE A CA 1
ATOM 657 C C . ILE A 1 84 ? 47.257 36.212 -9.768 1.00 54.31 84 ILE A C 1
ATOM 659 O O . ILE A 1 84 ? 47.535 35.783 -10.886 1.00 54.31 84 ILE A O 1
ATOM 663 N N . MET A 1 85 ? 47.949 37.187 -9.175 1.00 50.72 85 MET A N 1
ATOM 664 C CA . MET A 1 85 ? 49.274 37.615 -9.605 1.00 50.72 85 MET A CA 1
ATOM 665 C C . MET A 1 85 ? 50.288 36.525 -9.255 1.00 50.72 85 MET A C 1
ATOM 667 O O . MET A 1 85 ? 50.507 36.268 -8.075 1.00 50.72 85 MET A O 1
ATOM 671 N N . THR A 1 86 ? 50.962 35.952 -10.250 1.00 51.72 86 THR A N 1
ATOM 672 C CA . THR A 1 86 ? 52.254 35.278 -10.047 1.00 51.72 86 THR A CA 1
ATOM 673 C C . THR A 1 86 ? 53.205 35.614 -11.192 1.00 51.72 86 THR A C 1
ATOM 675 O O . THR A 1 86 ? 53.092 35.105 -12.302 1.00 51.72 86 THR A O 1
ATOM 678 N N . GLU A 1 87 ? 54.082 36.566 -10.884 1.00 48.28 87 GLU A N 1
ATOM 679 C CA . GLU A 1 87 ? 55.520 36.608 -11.165 1.00 48.28 87 GLU A CA 1
ATOM 680 C C . GLU A 1 87 ? 56.042 36.089 -12.520 1.00 48.28 87 GLU A C 1
ATOM 682 O O . GLU A 1 87 ? 56.119 34.897 -12.810 1.00 48.28 87 GLU A O 1
ATOM 687 N N . LYS A 1 88 ? 56.552 37.052 -13.302 1.00 55.16 88 LYS A N 1
ATOM 688 C CA . LYS A 1 88 ? 57.515 36.861 -14.391 1.00 55.16 88 LYS A CA 1
ATOM 689 C C . LYS A 1 88 ? 58.714 36.031 -13.923 1.00 55.16 88 LYS A C 1
ATOM 691 O O . LYS A 1 88 ? 59.462 36.465 -13.050 1.00 55.16 88 LYS A O 1
ATOM 696 N N . LYS A 1 89 ? 59.011 34.954 -14.646 1.00 54.56 89 LYS A N 1
ATOM 697 C CA . LYS A 1 89 ? 60.370 34.415 -14.751 1.00 54.56 89 LYS A CA 1
ATOM 698 C C . LYS A 1 89 ? 60.647 34.080 -16.221 1.00 54.56 89 LYS A C 1
ATOM 700 O O . LYS A 1 89 ? 60.021 33.155 -16.732 1.00 54.56 89 LYS A O 1
ATOM 705 N N . PRO A 1 90 ? 61.512 34.821 -16.934 1.00 57.50 90 PRO A N 1
ATOM 706 C CA . PRO A 1 90 ? 61.936 34.399 -18.260 1.00 57.50 90 PRO A CA 1
ATOM 707 C C . PRO A 1 90 ? 62.941 33.247 -18.123 1.00 57.50 90 PRO A C 1
ATOM 709 O O . PRO A 1 90 ? 63.888 33.332 -17.339 1.00 57.50 90 PRO A O 1
ATOM 712 N N . GLN A 1 91 ? 62.714 32.170 -18.872 1.00 52.19 91 GLN A N 1
ATOM 713 C CA . GLN A 1 91 ? 63.752 31.209 -19.226 1.00 52.19 91 GLN A CA 1
ATOM 714 C C . GLN A 1 91 ? 64.053 31.330 -20.721 1.00 52.19 91 GLN A C 1
ATOM 716 O O . GLN A 1 91 ? 63.118 31.319 -21.522 1.00 52.19 91 GLN A O 1
ATOM 721 N N . LEU A 1 92 ? 65.364 31.362 -20.992 1.00 51.00 92 LEU A N 1
ATOM 722 C CA . LEU A 1 92 ? 66.102 31.319 -22.263 1.00 51.00 92 LEU A CA 1
ATOM 723 C C . LEU A 1 92 ? 66.067 32.582 -23.132 1.00 51.00 92 LEU A C 1
ATOM 725 O O . LEU A 1 92 ? 65.048 32.855 -23.796 1.00 51.00 92 LEU A O 1
#

InterPro domains:
  IPR001841 Zinc finger, RING-type [PS50089] (23-61)
  IPR013083 Zinc finger, RING/FYVE/PHD-type [G3DSA:3.30.40.10] (2-87)
  IPR017907 Zinc finger, RING-type, conserved site [PS00518] (38-47)